Protein AF-D2S9E6-F1 (afdb_monomer)

Secondary structure (DSSP, 8-state):
---------PPPPPP---S-PPPPPPPPPPPP------------S---S-------------PPPPPPPPPPPPPPP-

pLDDT: mean 82.79, std 10.47, range [57.44, 96.94]

Foldseek 3Di:
DDDDDDDDDDDDDDDDQDADWADWADWFDKFDWDWDWDWDDDDDDDDDPDDDDTDTDDTDIDIGDIGDIGDTHRGDDD

Solvent-accessible surface area (backbone atoms only — not comparable to full-atom values): 5612 Å² total; per-residue (Å²): 136,84,81,88,79,86,76,88,77,76,78,83,88,82,86,77,94,69,58,72,54,39,79,47,43,79,46,45,77,47,41,86,57,83,53,80,59,76,5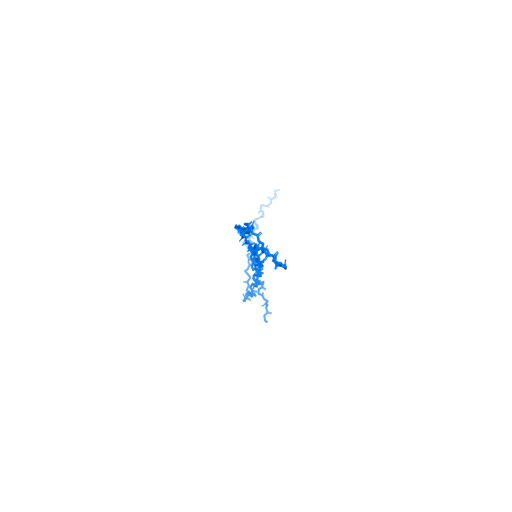4,79,82,90,83,80,82,91,84,76,98,76,90,87,86,67,78,56,64,93,51,83,55,75,52,44,77,50,44,77,50,43,78,51,41,80,33,68,85,132

Radius of gyration: 35.55 Å; Cα contacts (8 Å, |Δi|>4): 80; chains: 1; bounding box: 55×55×100 Å

Mean predicted aligned error: 14.69 Å

Organism: Geodermatophilus obscurus (strain ATCC 25078 / DSM 43160 / JCM 3152 / CCUG 61914 / KCC A-0152 / KCTC 9177 / NBRC 13315 / NRRL B-3577 / G-20) (NCBI:txid526225)

Structure (mmCIF, N/CA/C/O backbone):
data_AF-D2S9E6-F1
#
_entry.id   AF-D2S9E6-F1
#
loop_
_atom_site.group_PDB
_atom_site.id
_atom_site.type_symbol
_atom_site.label_atom_id
_atom_site.label_alt_id
_atom_site.label_comp_id
_atom_site.label_asym_id
_atom_site.label_entity_id
_atom_site.label_seq_id
_atom_site.pdbx_PDB_ins_code
_atom_site.Cartn_x
_atom_site.Cartn_y
_atom_site.Cartn_z
_atom_site.occupancy
_atom_site.B_iso_or_equiv
_atom_site.auth_seq_id
_atom_site.auth_comp_id
_atom_site.auth_asym_id
_atom_site.auth_atom_id
_atom_site.pdbx_PDB_model_num
ATOM 1 N N . MET A 1 1 ? 35.885 45.560 -62.323 1.00 59.81 1 MET A N 1
ATOM 2 C CA . MET A 1 1 ? 34.649 44.778 -62.514 1.00 59.81 1 MET A CA 1
ATOM 3 C C . MET A 1 1 ? 34.868 43.500 -61.730 1.00 59.81 1 MET A C 1
ATOM 5 O O . MET A 1 1 ? 35.915 42.904 -61.926 1.00 59.81 1 MET A O 1
ATOM 9 N N . PHE A 1 2 ? 34.022 43.186 -60.751 1.00 70.38 2 PHE A N 1
ATOM 10 C CA . PHE A 1 2 ? 34.112 41.913 -60.032 1.00 70.38 2 PHE A CA 1
ATOM 11 C C . PHE A 1 2 ? 33.225 40.925 -60.789 1.00 70.38 2 PHE A C 1
ATOM 13 O O . PHE A 1 2 ? 32.055 41.234 -61.009 1.00 70.38 2 PHE A O 1
ATOM 20 N N . GLU A 1 3 ? 33.785 39.810 -61.262 1.00 74.94 3 GLU A N 1
ATOM 21 C CA . GLU A 1 3 ? 32.980 38.725 -61.823 1.00 74.94 3 GLU A CA 1
ATOM 22 C C . GLU A 1 3 ? 32.110 38.111 -60.724 1.00 74.94 3 GLU A C 1
ATOM 24 O O . GLU A 1 3 ? 32.607 37.726 -59.663 1.00 74.94 3 GLU A O 1
ATOM 29 N N . ASP A 1 4 ? 30.816 37.987 -61.008 1.00 76.25 4 ASP A N 1
ATOM 30 C CA . ASP A 1 4 ? 29.902 37.214 -60.177 1.00 76.25 4 ASP A CA 1
ATOM 31 C C . ASP A 1 4 ? 30.315 35.740 -60.255 1.00 76.25 4 ASP A C 1
ATOM 33 O O . ASP A 1 4 ? 30.264 35.104 -61.312 1.00 76.25 4 ASP A O 1
ATOM 37 N N . GLN A 1 5 ? 30.783 35.200 -59.134 1.00 77.25 5 GLN A N 1
ATOM 38 C CA . GLN A 1 5 ? 31.161 33.797 -59.016 1.00 77.25 5 GLN A CA 1
ATOM 39 C C . GLN A 1 5 ? 29.974 33.047 -58.420 1.00 77.25 5 GLN A C 1
ATOM 41 O O . GLN A 1 5 ? 29.658 33.194 -57.240 1.00 77.25 5 GLN A O 1
ATOM 46 N N . THR A 1 6 ? 29.300 32.245 -59.242 1.00 80.06 6 THR A N 1
ATOM 47 C CA . THR A 1 6 ? 28.251 31.347 -58.757 1.00 80.06 6 THR A CA 1
ATOM 48 C C . THR A 1 6 ? 28.906 30.080 -58.217 1.00 80.06 6 THR A C 1
ATOM 50 O O . THR A 1 6 ? 29.699 29.434 -58.899 1.00 80.06 6 THR A O 1
ATOM 53 N N . VAL A 1 7 ? 28.615 29.751 -56.961 1.00 77.94 7 VAL A N 1
ATOM 54 C CA . VAL A 1 7 ? 29.048 28.500 -56.335 1.00 77.94 7 VAL A CA 1
ATOM 55 C C . VAL A 1 7 ? 27.799 27.670 -56.100 1.00 77.94 7 VAL A C 1
ATOM 57 O O . VAL A 1 7 ? 26.884 28.114 -55.407 1.00 77.94 7 VAL A O 1
ATOM 60 N N . ASP A 1 8 ? 27.754 26.488 -56.708 1.00 80.94 8 ASP A N 1
ATOM 61 C CA . ASP A 1 8 ? 26.646 25.558 -56.527 1.00 80.94 8 ASP A CA 1
ATOM 62 C C . ASP A 1 8 ? 26.769 24.879 -55.159 1.00 80.94 8 ASP A C 1
ATOM 64 O O . ASP A 1 8 ? 27.782 24.244 -54.845 1.00 80.94 8 ASP A O 1
ATOM 68 N N . LEU A 1 9 ? 25.759 25.072 -54.313 1.00 79.31 9 LEU A N 1
ATOM 69 C CA . LEU A 1 9 ? 25.743 24.526 -52.964 1.00 79.31 9 LEU A CA 1
ATOM 70 C C . LEU A 1 9 ? 25.024 23.185 -52.988 1.00 79.31 9 LEU A C 1
ATOM 72 O O . LEU A 1 9 ? 23.818 23.111 -53.225 1.00 79.31 9 LEU A O 1
ATOM 76 N N . LEU A 1 10 ? 25.761 22.120 -52.675 1.00 81.25 10 LEU A N 1
ATOM 77 C CA . LEU A 1 10 ? 25.134 20.829 -52.427 1.00 81.25 10 LEU A CA 1
ATOM 78 C C . LEU A 1 10 ? 24.187 20.928 -51.212 1.00 81.25 10 LEU A C 1
ATOM 80 O O . LEU A 1 10 ? 24.476 21.676 -50.270 1.00 81.25 10 LEU A O 1
ATOM 84 N N . PRO A 1 11 ? 23.078 20.163 -51.197 1.00 86.25 11 PRO A N 1
ATOM 85 C CA . PRO A 1 11 ? 22.161 20.118 -50.063 1.00 86.25 11 PRO A CA 1
ATOM 86 C C . PRO A 1 11 ? 22.876 19.803 -48.743 1.00 86.25 11 PRO A C 1
ATOM 88 O O . PRO A 1 11 ? 23.828 19.018 -48.707 1.00 86.25 11 PRO A O 1
ATOM 91 N N . ALA A 1 12 ? 22.389 20.380 -47.641 1.00 80.56 12 ALA A N 1
ATOM 92 C CA . ALA A 1 12 ? 22.894 20.070 -46.307 1.00 80.56 12 ALA A CA 1
ATOM 93 C C . ALA A 1 12 ? 22.795 18.558 -46.032 1.00 80.56 12 ALA A C 1
ATOM 95 O O . ALA A 1 12 ? 21.774 17.929 -46.313 1.00 80.56 12 ALA A O 1
ATOM 96 N N . ARG A 1 13 ? 23.862 17.965 -45.485 1.00 78.38 13 ARG A N 1
ATOM 97 C CA . ARG A 1 13 ? 23.902 16.528 -45.183 1.00 78.38 13 ARG A CA 1
ATOM 98 C C . ARG A 1 13 ? 22.915 16.207 -44.059 1.00 78.38 13 ARG A C 1
ATOM 100 O O . ARG A 1 13 ? 23.104 16.657 -42.934 1.00 78.38 13 ARG A O 1
ATOM 107 N N . THR A 1 14 ? 21.908 15.390 -44.348 1.00 78.50 14 THR A N 1
ATOM 108 C CA . THR A 1 14 ? 21.102 14.712 -43.323 1.00 78.50 14 THR A CA 1
ATOM 109 C C . THR A 1 14 ? 21.834 13.446 -42.881 1.00 78.50 14 THR A C 1
ATOM 111 O O . THR A 1 14 ? 22.257 12.655 -43.724 1.00 78.50 14 THR A O 1
ATOM 114 N N . THR A 1 15 ? 22.003 13.245 -41.574 1.00 72.19 15 THR A N 1
ATOM 115 C CA . THR A 1 15 ? 22.493 11.978 -41.011 1.00 72.19 15 THR A CA 1
ATOM 116 C C . THR A 1 15 ? 21.309 11.118 -40.579 1.00 72.19 15 THR A C 1
ATOM 118 O O . THR A 1 15 ? 20.420 11.604 -39.883 1.00 72.19 15 THR A O 1
ATOM 121 N N . LEU A 1 16 ? 21.304 9.850 -40.988 1.00 68.75 16 LEU A N 1
ATOM 122 C CA . LEU A 1 16 ? 20.369 8.824 -40.528 1.00 68.75 16 LEU A CA 1
ATOM 123 C C . LEU A 1 16 ? 21.136 7.871 -39.609 1.00 68.75 16 LEU A C 1
ATOM 125 O O . LEU A 1 16 ? 22.199 7.391 -39.997 1.00 68.75 16 LEU A O 1
ATOM 129 N N . GLN A 1 17 ? 20.601 7.595 -38.422 1.00 67.31 17 GLN A N 1
ATOM 130 C CA . GLN A 1 17 ? 21.127 6.547 -37.551 1.00 67.31 17 GLN A CA 1
ATOM 131 C C . GLN A 1 17 ? 20.833 5.183 -38.186 1.00 67.31 17 GLN A C 1
ATOM 133 O O . GLN A 1 17 ? 19.669 4.814 -38.347 1.00 67.31 17 GLN A O 1
ATOM 138 N N . ALA A 1 18 ? 21.881 4.470 -38.597 1.00 66.44 18 ALA A N 1
ATOM 139 C CA . ALA A 1 18 ? 21.793 3.114 -39.126 1.00 66.44 18 ALA A CA 1
ATOM 140 C C . ALA A 1 18 ? 22.185 2.126 -38.019 1.00 66.44 18 ALA A C 1
ATOM 142 O O . ALA A 1 18 ? 23.201 2.321 -37.371 1.00 66.44 18 ALA A O 1
ATOM 143 N N . GLY A 1 19 ? 21.359 1.103 -37.786 1.00 66.62 19 GLY A N 1
ATOM 144 C CA . GLY A 1 19 ? 21.570 0.096 -36.740 1.00 66.62 19 GLY A CA 1
ATOM 145 C C . GLY A 1 19 ? 20.283 -0.232 -35.978 1.00 66.62 19 GLY A C 1
ATOM 146 O O . GLY A 1 19 ? 19.326 0.546 -35.980 1.00 66.62 19 GLY A O 1
ATOM 147 N N . ALA A 1 20 ? 20.236 -1.403 -35.338 1.00 68.38 20 ALA A N 1
ATOM 148 C CA . ALA A 1 20 ? 19.173 -1.721 -34.390 1.00 68.38 20 ALA A CA 1
ATOM 149 C C . ALA A 1 20 ? 19.473 -0.990 -33.073 1.00 68.38 20 ALA A C 1
ATOM 151 O O . ALA A 1 20 ? 20.461 -1.292 -32.409 1.00 68.38 20 ALA A O 1
ATOM 152 N N . GLY A 1 21 ? 18.646 -0.003 -32.719 1.00 68.88 21 GLY A N 1
ATOM 153 C CA . GLY A 1 21 ? 18.733 0.666 -31.419 1.00 68.88 21 GLY A CA 1
ATOM 154 C C . GLY A 1 21 ? 18.666 -0.334 -30.260 1.00 68.88 21 GLY A C 1
ATOM 155 O O . GLY A 1 21 ? 17.991 -1.363 -30.348 1.00 68.88 21 GLY A O 1
ATOM 156 N N . GLY A 1 22 ? 19.379 -0.040 -29.175 1.00 75.00 22 GLY A N 1
ATOM 157 C CA . GLY A 1 22 ? 19.337 -0.831 -27.951 1.00 75.00 22 GLY A CA 1
ATOM 158 C C . GLY A 1 22 ? 17.955 -0.778 -27.296 1.00 75.00 22 GLY A C 1
ATOM 159 O O . GLY A 1 22 ? 17.248 0.226 -27.386 1.00 75.00 22 GLY A O 1
ATOM 160 N N . ALA A 1 23 ? 17.564 -1.849 -26.602 1.00 76.56 23 ALA A N 1
ATOM 161 C CA . ALA A 1 23 ? 16.315 -1.862 -25.846 1.00 76.56 23 ALA A CA 1
ATOM 162 C C . ALA A 1 23 ? 16.339 -0.797 -24.735 1.00 76.56 23 ALA A C 1
ATOM 164 O O . ALA A 1 23 ? 17.328 -0.674 -24.011 1.00 76.56 23 ALA A O 1
ATOM 165 N N . GLY A 1 24 ? 15.241 -0.046 -24.603 1.00 78.19 24 GLY A N 1
ATOM 166 C CA . GLY A 1 24 ? 15.038 0.894 -23.499 1.00 78.19 24 GLY A CA 1
ATOM 167 C C . GLY A 1 24 ? 15.093 0.215 -22.135 1.00 78.19 24 GLY A C 1
ATOM 168 O O . GLY A 1 24 ? 14.844 -0.987 -21.998 1.00 78.19 24 GLY A O 1
ATOM 169 N N . GLY A 1 25 ? 15.438 0.996 -21.115 1.00 80.94 25 GLY A N 1
ATOM 170 C CA . GLY A 1 25 ? 15.502 0.517 -19.740 1.00 80.94 25 GLY A CA 1
ATOM 171 C C . GLY A 1 25 ? 14.115 0.166 -19.200 1.00 80.94 25 GLY A C 1
ATOM 172 O O . GLY A 1 25 ? 13.141 0.871 -19.456 1.00 80.94 25 GLY A O 1
ATOM 173 N N . ALA A 1 26 ? 14.018 -0.900 -18.405 1.00 81.88 26 ALA A N 1
ATOM 174 C CA . ALA A 1 26 ? 12.785 -1.211 -17.688 1.00 81.88 26 ALA A CA 1
ATOM 175 C C . ALA A 1 26 ? 12.492 -0.133 -16.630 1.00 81.88 26 ALA A C 1
ATOM 177 O O . ALA A 1 26 ? 13.390 0.276 -15.893 1.00 81.88 26 ALA A O 1
ATOM 178 N N . GLY A 1 27 ? 11.232 0.299 -16.548 1.00 83.31 27 GLY A N 1
ATOM 179 C CA . GLY A 1 27 ? 10.779 1.248 -15.534 1.00 83.31 27 GLY A CA 1
ATOM 180 C C . GLY A 1 27 ? 10.953 0.731 -14.105 1.00 83.31 27 GLY A C 1
ATOM 181 O O . GLY A 1 27 ? 11.031 -0.476 -13.849 1.00 83.31 27 GLY A O 1
ATOM 182 N N . GLY A 1 28 ? 11.024 1.665 -13.158 1.00 84.12 28 GLY A N 1
ATOM 183 C CA . GLY A 1 28 ? 11.174 1.365 -11.737 1.00 84.12 28 GLY A CA 1
ATOM 184 C C . GLY A 1 28 ? 9.896 0.786 -11.129 1.00 84.12 28 GLY A C 1
ATOM 185 O O . GLY A 1 28 ? 8.786 1.163 -11.507 1.00 84.12 28 GLY A O 1
ATOM 186 N N . ARG A 1 29 ? 10.037 -0.100 -10.134 1.00 85.12 29 ARG A N 1
ATOM 187 C CA . ARG A 1 29 ? 8.883 -0.564 -9.347 1.00 85.12 29 ARG A CA 1
ATOM 188 C C . ARG A 1 29 ? 8.258 0.612 -8.596 1.00 85.12 29 ARG A C 1
ATOM 190 O O . ARG A 1 29 ? 8.975 1.461 -8.071 1.00 85.12 29 ARG A O 1
ATOM 197 N N . GLY A 1 30 ? 6.927 0.629 -8.540 1.00 86.88 30 GLY A N 1
ATOM 198 C CA . GLY A 1 30 ? 6.191 1.517 -7.642 1.00 86.88 30 GLY A CA 1
ATOM 199 C C . GLY A 1 30 ? 6.497 1.222 -6.175 1.00 86.88 30 GLY A C 1
ATOM 200 O O . GLY A 1 30 ? 7.073 0.185 -5.843 1.00 86.88 30 GLY A O 1
ATOM 201 N N . GLY A 1 31 ? 6.125 2.152 -5.301 1.00 89.56 31 GLY A N 1
ATOM 202 C CA . GLY A 1 31 ? 6.339 2.018 -3.861 1.00 89.56 31 GLY A CA 1
ATOM 203 C C . GLY A 1 31 ? 5.253 1.174 -3.197 1.00 89.56 31 GLY A C 1
ATOM 204 O O . GLY A 1 31 ? 4.072 1.353 -3.495 1.00 89.56 31 GLY A O 1
ATOM 205 N N . ASP A 1 32 ? 5.644 0.308 -2.263 1.00 90.38 32 ASP A N 1
ATOM 206 C CA . ASP A 1 32 ? 4.708 -0.472 -1.452 1.00 90.38 32 ASP A CA 1
ATOM 207 C C . ASP A 1 32 ? 3.911 0.424 -0.488 1.00 90.38 32 ASP A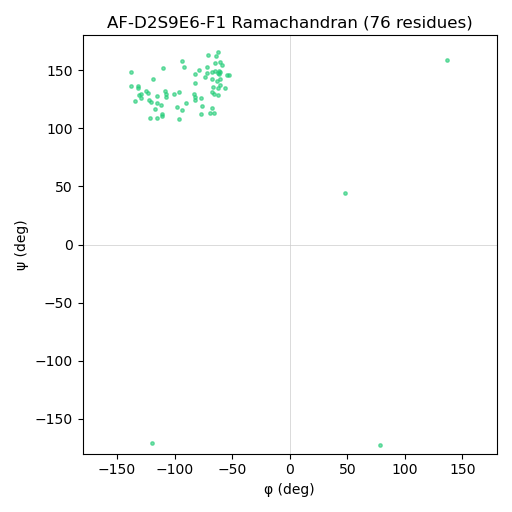 C 1
ATOM 209 O O . ASP A 1 32 ? 4.411 1.434 0.012 1.00 90.38 32 ASP A O 1
ATOM 213 N N . ALA A 1 33 ? 2.669 0.031 -0.195 1.00 92.56 33 ALA A N 1
ATOM 214 C CA . ALA A 1 33 ? 1.790 0.738 0.731 1.00 92.56 33 ALA A CA 1
ATOM 215 C C . ALA A 1 33 ? 1.168 -0.239 1.732 1.00 92.56 33 ALA A C 1
ATOM 217 O O . ALA A 1 33 ? 0.560 -1.235 1.341 1.00 92.56 33 ALA A O 1
ATOM 218 N N . VAL A 1 34 ? 1.282 0.071 3.026 1.00 94.19 34 VAL A N 1
ATOM 219 C CA . VAL A 1 34 ? 0.661 -0.705 4.105 1.00 94.19 34 VAL A CA 1
ATOM 220 C C . VAL A 1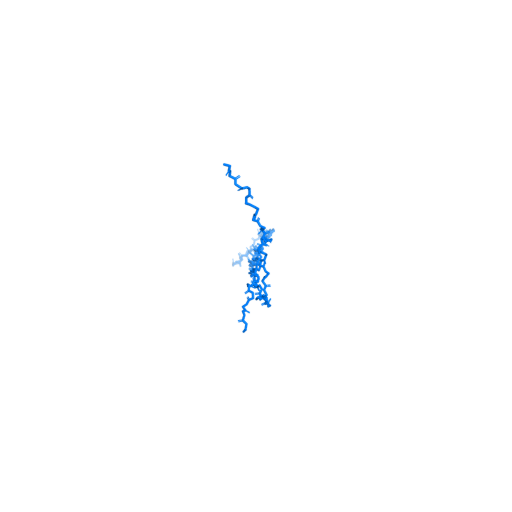 34 ? -0.119 0.237 5.011 1.00 94.19 34 VAL A C 1
ATOM 222 O O . VAL A 1 34 ? 0.423 1.208 5.532 1.00 94.19 34 VAL A O 1
ATOM 225 N N . ALA A 1 35 ? -1.396 -0.075 5.208 1.00 95.94 35 ALA A N 1
ATOM 226 C CA . ALA A 1 35 ? -2.283 0.611 6.134 1.00 95.94 35 ALA A CA 1
ATOM 227 C C . ALA A 1 35 ? -2.846 -0.409 7.121 1.00 95.94 35 ALA A C 1
ATOM 229 O O . ALA A 1 35 ? -3.363 -1.450 6.718 1.00 95.94 35 ALA A O 1
ATOM 230 N N . VAL A 1 36 ? -2.759 -0.099 8.414 1.00 95.12 36 VAL A N 1
ATOM 231 C CA . VAL A 1 36 ? -3.320 -0.930 9.481 1.00 95.12 36 VAL A CA 1
ATOM 232 C C . VAL A 1 36 ? -4.295 -0.090 10.285 1.00 95.12 36 VAL A C 1
ATOM 234 O O . VAL A 1 36 ? -3.933 0.960 10.811 1.00 95.12 36 VAL A O 1
ATOM 237 N N . SER A 1 37 ? -5.526 -0.580 10.397 1.00 96.94 37 SER A N 1
ATOM 238 C CA . SER A 1 37 ? -6.505 -0.068 11.346 1.00 96.94 37 SER A CA 1
ATOM 239 C C . SER A 1 37 ? -6.742 -1.122 12.408 1.00 96.94 37 SER A C 1
ATOM 241 O O . SER A 1 37 ? -7.303 -2.178 12.120 1.00 96.94 37 SER A O 1
ATOM 243 N N . ALA A 1 38 ? -6.292 -0.854 13.628 1.00 95.44 38 ALA A N 1
ATOM 244 C CA . ALA A 1 38 ? -6.414 -1.791 14.730 1.00 95.44 38 ALA A CA 1
ATOM 245 C C . ALA A 1 38 ? -6.976 -1.083 15.955 1.00 95.44 38 ALA A C 1
ATOM 247 O O . ALA A 1 38 ? -6.554 0.017 16.306 1.00 95.44 38 ALA A O 1
ATOM 248 N N . ALA A 1 39 ? -7.918 -1.746 16.610 1.00 96.38 39 ALA A N 1
ATOM 249 C CA . ALA A 1 39 ? -8.418 -1.359 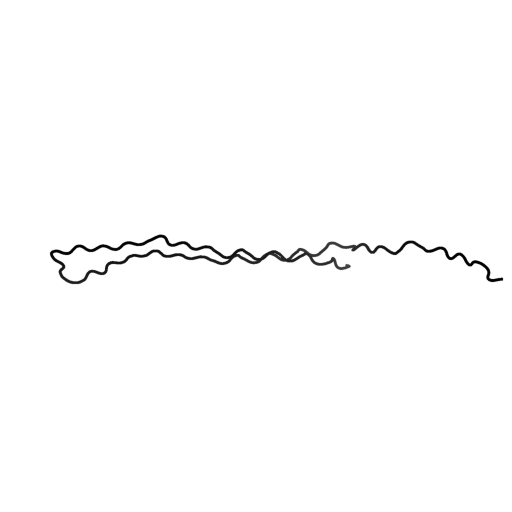17.912 1.00 96.38 39 ALA A CA 1
ATOM 250 C C . ALA A 1 39 ? -8.345 -2.602 18.796 1.00 96.38 39 ALA A C 1
ATOM 252 O O . ALA A 1 39 ? -8.751 -3.687 18.380 1.00 96.38 39 ALA A O 1
ATOM 253 N N . VAL A 1 40 ? -7.743 -2.459 19.973 1.00 93.44 40 VAL A N 1
ATOM 254 C CA . VAL A 1 40 ? -7.414 -3.589 20.841 1.00 93.44 40 VAL A CA 1
ATOM 255 C C . VAL 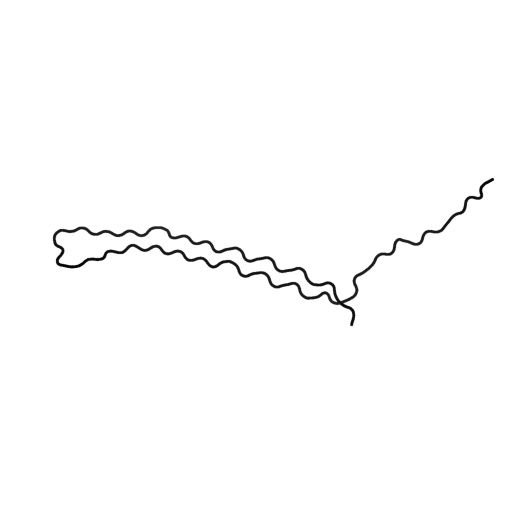A 1 40 ? -7.885 -3.280 22.249 1.00 93.44 40 VAL A C 1
ATOM 257 O O . VAL A 1 40 ? -7.656 -2.184 22.757 1.00 93.44 40 VAL A O 1
ATOM 260 N N . ILE A 1 41 ? -8.524 -4.265 22.873 1.00 91.38 41 ILE A N 1
ATOM 261 C CA . ILE A 1 41 ? -8.895 -4.233 24.283 1.00 91.38 41 ILE A CA 1
ATOM 262 C C . ILE A 1 41 ? -8.132 -5.360 24.961 1.00 91.38 41 ILE A C 1
ATOM 264 O O . ILE A 1 41 ? -8.339 -6.530 24.645 1.00 91.38 41 ILE A O 1
ATOM 268 N N . PHE A 1 42 ? -7.249 -5.004 25.886 1.00 88.38 42 PHE A N 1
ATOM 269 C CA . PHE A 1 42 ? -6.627 -5.969 26.780 1.00 88.38 42 PHE A CA 1
ATOM 270 C C . PHE A 1 42 ? -7.390 -5.952 28.096 1.00 88.38 42 PHE A C 1
ATOM 272 O O . PHE A 1 42 ? -7.438 -4.922 28.767 1.00 88.38 42 PHE A O 1
ATOM 279 N N . VAL A 1 43 ? -7.987 -7.086 28.453 1.00 89.81 43 VAL A N 1
ATOM 280 C CA . VAL A 1 43 ? -8.674 -7.264 29.733 1.00 89.81 43 VAL A CA 1
ATOM 281 C C . VAL A 1 43 ? -7.929 -8.315 30.540 1.00 89.81 43 VAL A C 1
ATOM 283 O O . VAL A 1 43 ? -7.661 -9.405 30.038 1.00 89.81 43 VAL A O 1
ATOM 286 N N . GLY A 1 44 ? -7.580 -7.977 31.778 1.00 85.88 44 GLY A N 1
ATOM 287 C CA . GLY A 1 44 ? -6.948 -8.885 32.728 1.00 85.88 44 GLY A CA 1
ATOM 288 C C . GLY A 1 44 ? -7.547 -8.711 34.121 1.00 85.88 44 GLY A C 1
ATOM 289 O O . GLY A 1 44 ? -7.939 -7.603 34.481 1.00 85.88 44 GLY A O 1
ATOM 290 N N . GLY A 1 45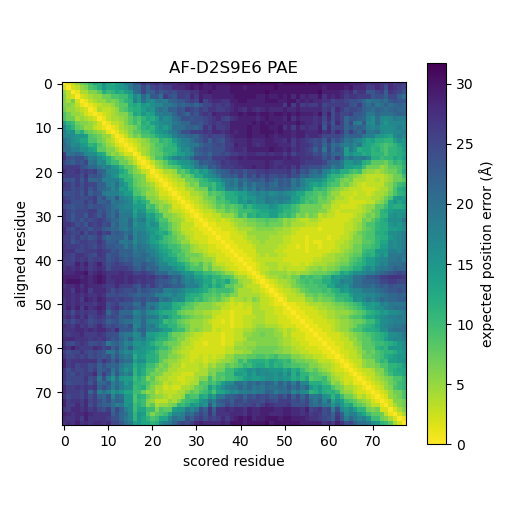 ? -7.591 -9.800 34.891 1.00 86.50 45 GLY A N 1
ATOM 291 C CA . GLY A 1 45 ? -8.280 -9.848 36.185 1.00 86.50 45 GLY A CA 1
ATOM 292 C C . GLY A 1 45 ? -9.800 -9.992 36.054 1.00 86.50 45 GLY A C 1
ATOM 293 O O . GLY A 1 45 ? -10.311 -10.200 34.952 1.00 86.50 45 GLY A O 1
ATOM 294 N N . ASP A 1 46 ? -10.503 -9.894 37.183 1.00 84.19 46 ASP A N 1
ATOM 295 C CA . ASP A 1 46 ? -11.967 -9.936 37.221 1.00 84.19 46 ASP A CA 1
ATOM 296 C C . ASP A 1 46 ? -12.543 -8.556 36.888 1.00 84.19 46 ASP A C 1
ATOM 298 O O . ASP A 1 46 ? -12.166 -7.542 37.482 1.00 84.19 46 ASP A O 1
ATOM 302 N N . VAL A 1 47 ? -13.442 -8.526 35.906 1.00 85.69 47 VAL A N 1
ATOM 303 C CA . VAL A 1 47 ? -14.105 -7.313 35.425 1.00 85.69 47 VAL A CA 1
ATOM 304 C C . VAL A 1 47 ? -15.607 -7.481 35.573 1.00 85.69 47 VAL A C 1
ATOM 306 O O . VAL A 1 47 ? -16.226 -8.212 34.803 1.00 85.69 47 VAL A O 1
ATOM 309 N N . ASP A 1 48 ? -16.174 -6.742 36.524 1.00 88.94 48 ASP A N 1
ATOM 310 C CA . ASP A 1 48 ? -17.614 -6.640 36.755 1.00 88.94 48 ASP A CA 1
ATOM 311 C C . ASP A 1 48 ? -18.124 -5.240 36.355 1.00 88.94 48 ASP A C 1
ATOM 313 O O . ASP A 1 48 ? -17.373 -4.260 36.362 1.00 88.94 48 ASP A O 1
ATOM 317 N N . ASP A 1 49 ? -19.394 -5.147 35.950 1.00 87.94 49 ASP A N 1
ATOM 318 C CA . ASP A 1 49 ? -20.104 -3.899 35.607 1.00 87.94 49 ASP A CA 1
ATOM 319 C C . ASP A 1 49 ? -19.355 -2.931 34.663 1.00 87.94 49 ASP A C 1
ATOM 321 O O . ASP A 1 49 ? -19.341 -1.714 34.856 1.00 87.94 49 ASP A O 1
ATOM 325 N N . SER A 1 50 ? -18.738 -3.451 33.596 1.00 86.50 50 SER A N 1
ATOM 326 C CA . SER A 1 50 ? -17.943 -2.641 32.661 1.00 86.50 50 SER A CA 1
ATOM 327 C C . SER A 1 50 ? -18.477 -2.662 31.230 1.00 86.50 50 SER A C 1
ATOM 329 O O . SER A 1 50 ? -18.904 -3.689 30.711 1.00 86.50 50 SER A O 1
ATOM 331 N N . THR A 1 51 ? -18.392 -1.515 30.553 1.00 91.50 51 THR A N 1
ATOM 332 C CA . THR A 1 51 ? -18.632 -1.392 29.109 1.00 91.50 51 THR A CA 1
ATOM 333 C C . THR A 1 51 ? -17.305 -1.088 28.431 1.00 91.50 51 THR A C 1
ATOM 335 O O . THR A 1 51 ? -16.744 -0.012 28.631 1.00 91.50 51 THR A O 1
ATOM 338 N N . LEU A 1 52 ? -16.794 -2.027 27.635 1.00 90.56 52 LEU A N 1
ATOM 339 C CA . LEU A 1 52 ? -15.555 -1.844 26.882 1.00 90.56 52 LEU A CA 1
ATOM 340 C C . LEU A 1 52 ? -15.876 -1.705 25.398 1.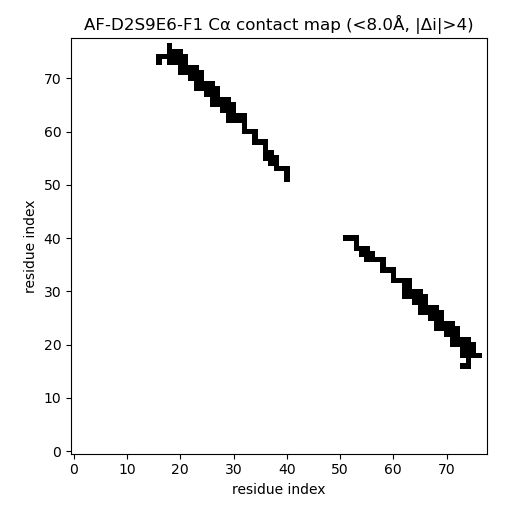00 90.56 52 LEU A C 1
ATOM 342 O O . LEU A 1 52 ? -16.632 -2.497 24.839 1.00 90.56 52 LEU A O 1
ATOM 346 N N . SER A 1 53 ? -15.290 -0.699 24.757 1.00 93.31 53 SER A N 1
ATOM 347 C CA . SER A 1 53 ? -15.442 -0.473 23.325 1.00 93.31 53 SER A CA 1
ATOM 348 C C . SER A 1 53 ? -14.102 -0.098 22.719 1.00 93.31 53 SER A C 1
ATOM 350 O O . SER A 1 53 ? -13.354 0.702 23.282 1.00 93.31 53 SER A O 1
ATOM 352 N N . ALA A 1 54 ? -13.809 -0.687 21.567 1.00 93.75 54 ALA A N 1
ATOM 353 C CA . ALA A 1 54 ? -12.654 -0.361 20.760 1.00 93.75 54 ALA A CA 1
ATOM 354 C C . ALA A 1 54 ? -13.110 -0.235 19.316 1.00 93.75 54 ALA A C 1
ATOM 356 O O . ALA A 1 54 ? -13.688 -1.159 18.745 1.00 93.75 54 ALA A O 1
ATOM 357 N N . THR A 1 55 ? -12.831 0.925 18.741 1.00 95.00 55 THR A N 1
ATOM 358 C CA . THR A 1 55 ? -13.253 1.265 17.390 1.00 95.00 55 THR A CA 1
ATOM 359 C C . THR A 1 55 ? -12.018 1.560 16.567 1.00 95.00 55 THR A C 1
ATOM 361 O O . THR A 1 55 ? -11.219 2.427 16.919 1.00 95.00 55 THR A O 1
ATOM 364 N N . SER A 1 56 ? -11.859 0.827 15.472 1.00 94.88 56 SER A N 1
ATOM 365 C CA . SER A 1 56 ? -10.883 1.133 14.434 1.00 94.88 56 SER A CA 1
ATOM 366 C C . SER A 1 56 ? -11.558 1.974 13.342 1.00 94.88 56 SER A C 1
ATOM 368 O O . SER A 1 56 ? -12.784 1.999 13.225 1.00 94.88 56 SER A O 1
ATOM 370 N N . ALA A 1 57 ? -10.768 2.722 12.573 1.00 94.69 57 ALA A N 1
ATOM 371 C CA . ALA A 1 57 ? -11.262 3.664 11.565 1.00 94.69 57 ALA A CA 1
ATOM 372 C C . ALA A 1 57 ? -10.773 3.301 10.154 1.00 94.69 57 ALA A C 1
ATOM 374 O O . ALA A 1 57 ? -10.205 2.231 9.933 1.00 94.69 57 ALA A O 1
ATOM 375 N N . ALA A 1 58 ? -10.987 4.176 9.173 1.00 96.06 58 ALA A N 1
ATOM 376 C CA . ALA A 1 58 ? -10.401 3.981 7.853 1.00 96.06 58 ALA A CA 1
ATOM 377 C C . ALA A 1 58 ? -8.864 3.991 7.946 1.00 96.06 58 ALA A C 1
ATOM 379 O O . ALA A 1 58 ? -8.285 4.925 8.499 1.00 96.06 58 ALA A O 1
ATOM 380 N N . ALA A 1 59 ? -8.216 2.970 7.382 1.00 96.12 59 ALA A N 1
ATOM 381 C CA . ALA A 1 59 ? -6.781 2.975 7.134 1.00 96.12 59 ALA A CA 1
ATOM 382 C C . ALA A 1 59 ? -6.551 2.922 5.625 1.00 96.12 59 ALA A C 1
ATOM 384 O O . ALA A 1 59 ? -6.815 1.915 4.970 1.00 96.12 59 ALA A O 1
ATOM 385 N N . THR A 1 60 ? -6.088 4.044 5.085 1.00 95.06 60 THR A N 1
ATOM 386 C CA . THR A 1 60 ? -5.847 4.228 3.655 1.00 95.06 60 THR A CA 1
ATOM 387 C C . THR A 1 60 ? -4.345 4.245 3.419 1.00 95.06 60 THR A C 1
ATOM 389 O O . THR A 1 60 ? -3.639 5.032 4.046 1.00 95.06 60 THR A O 1
ATOM 392 N N . ALA A 1 61 ? -3.859 3.401 2.511 1.00 95.12 61 ALA A N 1
ATOM 393 C CA . ALA A 1 61 ? -2.486 3.457 2.024 1.00 95.12 61 ALA A CA 1
ATOM 394 C C . ALA A 1 61 ? -2.486 3.575 0.501 1.00 95.12 61 ALA A C 1
ATOM 396 O O . ALA A 1 61 ? -3.168 2.819 -0.190 1.00 95.12 61 ALA A O 1
ATOM 397 N N . THR A 1 62 ? -1.698 4.522 0.002 1.00 92.44 62 THR A N 1
ATOM 398 C CA . THR A 1 62 ? -1.475 4.742 -1.426 1.00 92.44 62 THR A CA 1
ATOM 399 C C . THR A 1 62 ? -0.012 4.456 -1.713 1.00 92.44 62 THR A C 1
ATOM 401 O O . THR A 1 62 ? 0.864 5.058 -1.095 1.00 92.44 62 THR A O 1
ATOM 404 N N . GLY A 1 63 ? 0.241 3.511 -2.616 1.00 90.94 63 GLY A N 1
ATOM 405 C CA . GLY A 1 63 ? 1.593 3.175 -3.056 1.00 90.94 63 GLY A CA 1
ATOM 406 C C . GLY A 1 63 ? 2.197 4.268 -3.930 1.00 90.94 63 GLY A C 1
ATOM 407 O O . GLY A 1 63 ? 1.492 5.133 -4.453 1.00 90.94 63 GLY A O 1
ATOM 408 N N . GLY A 1 64 ? 3.514 4.222 -4.095 1.00 91.69 64 GLY A N 1
ATOM 409 C CA . GLY A 1 64 ? 4.212 5.121 -5.010 1.00 91.69 64 GLY A CA 1
ATOM 410 C C . GLY A 1 64 ? 3.968 4.722 -6.465 1.00 91.69 64 GLY A C 1
ATOM 411 O O . GLY A 1 64 ? 3.926 3.531 -6.777 1.00 91.69 64 GLY A O 1
ATOM 412 N N . ALA A 1 65 ? 3.863 5.703 -7.364 1.00 86.81 65 ALA A N 1
ATOM 413 C CA . ALA A 1 65 ? 3.947 5.432 -8.795 1.00 86.81 65 ALA A CA 1
ATOM 414 C C . ALA A 1 65 ? 5.318 4.816 -9.129 1.00 86.81 65 ALA A C 1
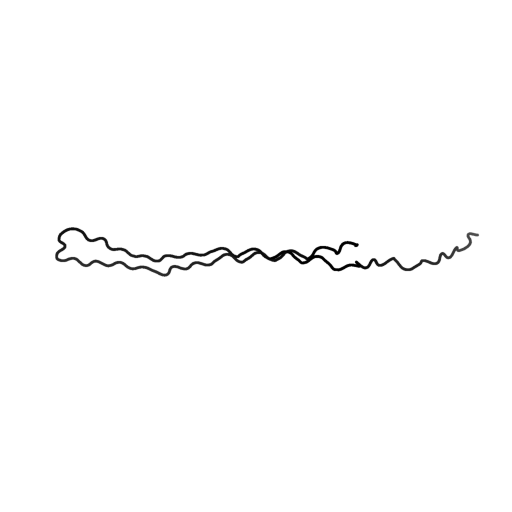ATOM 416 O O . ALA A 1 65 ? 6.329 5.179 -8.523 1.00 86.81 65 ALA A O 1
ATOM 417 N N . GLY A 1 66 ? 5.340 3.859 -10.060 1.00 87.81 66 GLY A N 1
ATOM 418 C CA . GLY A 1 66 ? 6.592 3.355 -10.627 1.00 87.81 66 GLY A CA 1
ATOM 419 C C . GLY A 1 66 ? 7.334 4.445 -11.394 1.00 87.81 66 GLY A C 1
ATOM 420 O O . GLY A 1 66 ? 6.752 5.468 -11.748 1.00 87.81 66 GLY A O 1
ATOM 421 N N . GLY A 1 67 ? 8.625 4.224 -11.629 1.00 86.50 67 GLY A N 1
ATOM 422 C CA . GLY A 1 67 ? 9.418 5.105 -12.483 1.00 86.50 67 GLY A CA 1
ATOM 423 C C . GLY A 1 67 ? 9.218 4.760 -13.955 1.00 86.50 67 GLY A C 1
ATOM 424 O O . GLY A 1 67 ? 9.077 3.580 -14.289 1.00 86.50 67 GLY A O 1
ATOM 425 N N . ASP A 1 68 ? 9.261 5.766 -14.823 1.00 84.81 68 ASP A N 1
ATOM 426 C CA . ASP A 1 68 ? 9.270 5.555 -16.269 1.00 84.81 68 ASP A CA 1
ATOM 427 C C . ASP A 1 68 ? 10.499 4.735 -16.691 1.00 84.81 68 ASP A C 1
ATOM 429 O O . ASP A 1 68 ? 11.559 4.777 -16.055 1.00 84.81 68 ASP A O 1
ATOM 433 N N . GLY A 1 69 ? 10.336 3.937 -17.748 1.00 83.00 69 GLY A N 1
ATOM 434 C CA . GLY A 1 69 ? 11.452 3.242 -18.385 1.00 83.00 69 GLY A CA 1
ATOM 435 C C . GLY A 1 69 ? 12.430 4.223 -19.025 1.00 83.00 69 GLY A C 1
ATOM 436 O O . GLY A 1 69 ? 12.068 5.351 -19.349 1.00 83.00 69 GLY A O 1
ATOM 437 N N . GLY A 1 70 ? 13.676 3.789 -19.198 1.00 78.06 70 GLY A N 1
ATOM 438 C CA . GLY A 1 70 ? 14.680 4.577 -19.910 1.00 78.06 70 GLY A CA 1
ATOM 439 C C . GLY A 1 70 ? 14.502 4.475 -21.423 1.00 78.06 70 GLY A C 1
ATOM 440 O O . GLY A 1 70 ? 14.090 3.427 -21.927 1.00 78.06 70 GLY A O 1
ATOM 441 N N . ASP A 1 71 ? 14.878 5.528 -22.143 1.00 78.06 71 ASP A N 1
ATOM 442 C CA . ASP A 1 71 ? 14.927 5.509 -23.604 1.00 78.06 71 ASP A CA 1
ATOM 443 C C . ASP A 1 71 ? 15.926 4.450 -24.108 1.00 78.06 71 ASP A C 1
ATOM 445 O O . ASP A 1 71 ? 16.930 4.143 -23.457 1.00 78.06 71 ASP A O 1
ATOM 449 N N . GLY A 1 72 ? 15.612 3.844 -25.256 1.00 77.38 72 GLY A N 1
ATOM 450 C CA . GLY A 1 72 ? 16.492 2.890 -25.935 1.00 77.38 72 GLY A CA 1
ATOM 451 C C . GLY A 1 72 ? 17.817 3.518 -26.342 1.00 77.38 72 GLY A C 1
ATOM 452 O O . GLY A 1 72 ? 17.887 4.713 -26.616 1.00 77.38 72 GLY A O 1
ATOM 453 N N . GLY A 1 73 ? 18.872 2.705 -26.368 1.00 72.62 73 GLY A N 1
ATOM 454 C CA . GLY A 1 73 ? 20.190 3.160 -26.800 1.00 72.62 73 GLY A CA 1
ATOM 455 C C . GLY A 1 73 ? 20.251 3.398 -28.306 1.00 72.62 73 GLY A C 1
ATOM 456 O O . GLY A 1 73 ? 19.571 2.724 -29.084 1.00 72.62 73 GLY A O 1
ATOM 457 N N . ASP A 1 74 ? 21.131 4.298 -28.724 1.00 67.25 74 ASP A N 1
ATOM 458 C CA . ASP A 1 74 ? 21.480 4.434 -30.132 1.00 67.25 74 ASP A CA 1
ATOM 459 C C . ASP A 1 74 ? 22.240 3.181 -30.594 1.00 67.25 74 ASP A C 1
ATOM 461 O O . ASP A 1 74 ? 23.123 2.684 -29.892 1.00 67.25 74 ASP A O 1
AT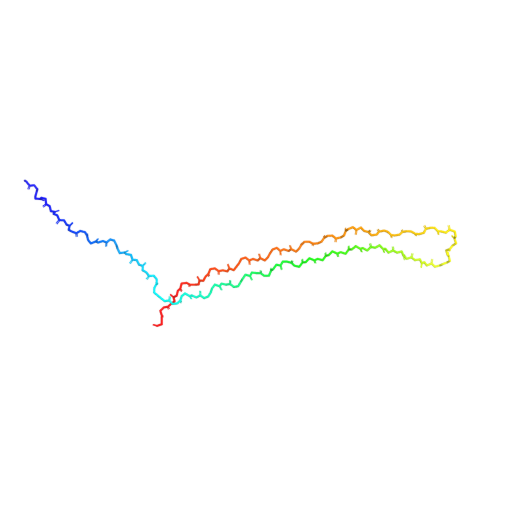OM 465 N N . GLY A 1 75 ? 21.824 2.603 -31.724 1.00 60.81 75 GLY A N 1
ATOM 466 C CA . GLY A 1 75 ? 22.376 1.346 -32.236 1.00 60.81 75 GLY A CA 1
ATOM 467 C C . GLY A 1 75 ? 23.870 1.474 -32.532 1.00 60.81 75 GLY A C 1
ATOM 468 O O . GLY A 1 75 ? 24.299 2.490 -33.073 1.00 60.81 75 GLY A O 1
ATOM 469 N N . GLY A 1 76 ? 24.650 0.460 -32.153 1.00 58.34 76 GLY A N 1
ATOM 470 C CA . GLY A 1 76 ? 26.073 0.365 -32.482 1.00 58.34 76 GLY A CA 1
ATOM 471 C C . GLY A 1 76 ? 26.304 -0.400 -33.784 1.00 58.34 76 GLY A C 1
ATOM 472 O O . GLY A 1 76 ? 25.498 -1.258 -34.147 1.00 58.34 76 GLY A O 1
ATOM 473 N N . ASP A 1 77 ? 27.406 -0.084 -34.459 1.00 57.44 77 ASP A N 1
ATOM 474 C CA . ASP A 1 77 ? 27.862 -0.788 -35.658 1.00 57.44 77 ASP A CA 1
ATOM 475 C C . ASP A 1 77 ? 28.524 -2.126 -35.265 1.00 57.44 77 ASP A C 1
ATOM 477 O O . ASP A 1 77 ? 29.450 -2.130 -34.446 1.00 57.44 77 ASP A O 1
ATOM 481 N N . ASP A 1 78 ? 28.055 -3.237 -35.848 1.00 59.78 78 ASP A N 1
ATOM 482 C CA . ASP A 1 78 ? 28.768 -4.529 -35.881 1.00 59.78 78 ASP A CA 1
ATOM 483 C C . ASP A 1 78 ? 29.944 -4.485 -36.878 1.00 59.78 78 ASP A C 1
ATOM 485 O O . ASP A 1 78 ? 29.740 -4.008 -38.023 1.00 59.78 78 ASP A O 1
#

Sequence (78 aa):
MFEDQTVDLLPARTTLQAGAGGAGGAGGRGGDAVAVSAAVIFVGGDVDDSTLSATSAAATATGGAGGDGGDGGDGGDD